Protein AF-A0A4U1INT5-F1 (afdb_monomer)

Foldseek 3Di:
DDDDDDDDDDDDDDDDDDDDDDDDDPPVPPPDPPVVLLVVLLVCQVVLQVLVVVLLLFDWAFFQQPDDPDPPDPVVSSVSSSVLSVLSNVLSVLLVVQLVFFAPPLLDPVSQVVLQVLVVVVSSTHTDGTRAQDAAQDVVVVRHGDPVSRVVSSVVSNSSSRSSNSSSVSSVVD

Secondary structure (DSSP, 8-state):
-------------------------------PPPHHHHHHHHHHHHHHHHHHHHT-SEEEEEE---PPTT---HHHHHHHHHHHHHHHHHHHHHHHHHTTSPPTT--SHHHHHHHHHHHHHTSSEEEEEE-PPPPPEEGGGTTEE-HHHHHHHHHHHHHHHHHHHHHHHHGGG-

Organism: NCBI:txid889272

Sequence (174 aa):
MELKIALVAGAVGAVAGCAGSSSSHPTDTVAEPEPAAGNAALMSLDENMARLRALAVFDVGHVNFEMPGHSGHCYSVCKHRQIAALRVDKLADVAESAAKTPAPDACDEATIEKNLAALNALGILEVRGLIKDEPKNSTNCYGHPCPDDAQASKALTCERAGKLASIVNAAKDL

Structure (mmCIF, N/CA/C/O backbone):
data_AF-A0A4U1INT5-F1
#
_entry.id   AF-A0A4U1INT5-F1
#
loop_
_atom_site.group_PDB
_atom_site.id
_atom_site.type_symbol
_atom_site.label_atom_id
_atom_site.label_alt_id
_atom_site.label_comp_id
_atom_site.label_asym_id
_atom_site.label_entity_id
_atom_site.label_seq_id
_atom_site.pdbx_PDB_ins_code
_atom_site.Cartn_x
_atom_site.Cartn_y
_atom_site.Cartn_z
_atom_site.occupancy
_atom_site.B_iso_or_equiv
_atom_site.auth_seq_id
_atom_site.auth_comp_id
_atom_site.auth_asym_id
_atom_site.auth_atom_id
_atom_site.pdbx_PDB_model_num
ATOM 1 N N . MET A 1 1 ? -15.448 31.603 -20.462 1.00 39.19 1 MET A N 1
ATOM 2 C CA . MET A 1 1 ? -16.664 30.895 -20.902 1.00 39.19 1 MET A CA 1
ATOM 3 C C . MET A 1 1 ? -17.249 30.193 -19.692 1.00 39.19 1 MET A C 1
ATOM 5 O O . MET A 1 1 ? -16.584 29.358 -19.105 1.00 39.19 1 MET A O 1
ATOM 9 N N . GLU A 1 2 ? -18.415 30.696 -19.296 1.00 40.88 2 GLU A N 1
ATOM 10 C CA . GLU A 1 2 ? -19.489 30.150 -18.451 1.00 40.88 2 GLU A CA 1
ATOM 11 C C . GLU A 1 2 ? -19.163 29.241 -17.251 1.00 40.88 2 GLU A C 1
ATOM 13 O O . GLU A 1 2 ? -18.899 28.048 -17.371 1.00 40.88 2 GLU A O 1
ATOM 18 N N . LEU A 1 3 ? -19.324 29.843 -16.068 1.00 36.91 3 LEU A N 1
ATOM 19 C CA . LEU A 1 3 ? -19.443 29.222 -14.753 1.00 36.91 3 LEU A CA 1
ATOM 20 C C . LEU A 1 3 ? -20.913 28.803 -14.539 1.00 36.91 3 LEU A C 1
ATOM 22 O O . LEU A 1 3 ? -21.796 29.659 -14.581 1.00 36.91 3 LEU A O 1
ATOM 26 N N . LYS A 1 4 ? -21.195 27.516 -14.298 1.00 55.28 4 LYS A N 1
ATOM 27 C CA . LYS A 1 4 ? -22.542 27.032 -13.936 1.00 55.28 4 LYS A CA 1
ATOM 28 C C . LYS A 1 4 ? -22.580 26.635 -12.461 1.00 55.28 4 LYS A C 1
ATOM 30 O O . LYS A 1 4 ? -22.075 25.586 -12.080 1.00 55.28 4 LYS A O 1
ATOM 35 N N . ILE A 1 5 ? -23.184 27.500 -11.647 1.00 50.19 5 ILE A N 1
ATOM 36 C CA . ILE A 1 5 ? -23.542 27.254 -10.245 1.00 50.19 5 ILE A CA 1
ATOM 37 C C . ILE A 1 5 ? -24.940 26.625 -10.234 1.00 50.19 5 ILE A C 1
ATOM 39 O O . ILE A 1 5 ? -25.885 27.234 -10.731 1.00 50.19 5 ILE A O 1
ATOM 43 N N . ALA A 1 6 ? -25.075 25.422 -9.675 1.00 54.41 6 ALA A N 1
ATOM 44 C CA . ALA A 1 6 ? -26.368 24.790 -9.420 1.00 54.41 6 ALA A CA 1
ATOM 45 C C . ALA A 1 6 ? -26.689 24.878 -7.922 1.00 54.41 6 ALA A C 1
ATOM 47 O O . ALA A 1 6 ? -25.985 24.318 -7.084 1.00 54.41 6 ALA A O 1
ATOM 48 N N . LEU A 1 7 ? -27.747 25.622 -7.612 1.00 42.97 7 LEU A N 1
ATOM 49 C CA . LEU A 1 7 ? -28.311 25.839 -6.284 1.00 42.97 7 LEU A CA 1
ATOM 50 C C . LEU A 1 7 ? -29.461 24.836 -6.102 1.00 42.97 7 LEU A C 1
ATOM 52 O O . LEU A 1 7 ? -30.387 24.832 -6.912 1.00 42.97 7 LEU A O 1
ATOM 56 N N . VAL A 1 8 ? -29.418 23.990 -5.069 1.00 53.22 8 VAL A N 1
ATOM 57 C CA . VAL A 1 8 ? -30.546 23.120 -4.694 1.00 53.22 8 VAL A CA 1
ATOM 58 C C . VAL A 1 8 ? -31.063 23.568 -3.334 1.00 53.22 8 VAL A C 1
ATOM 60 O O . VAL A 1 8 ? -30.361 23.500 -2.329 1.00 53.22 8 VAL A O 1
ATOM 63 N N . ALA A 1 9 ? -32.298 24.063 -3.343 1.00 47.12 9 ALA A N 1
ATOM 64 C CA . ALA A 1 9 ? -33.083 24.448 -2.183 1.00 47.12 9 ALA A CA 1
ATOM 65 C C . ALA A 1 9 ? -34.122 23.357 -1.879 1.00 47.12 9 ALA A C 1
ATOM 67 O O . ALA A 1 9 ? -34.782 22.859 -2.789 1.00 47.12 9 ALA A O 1
ATOM 68 N N . GLY A 1 10 ? -34.304 23.036 -0.600 1.00 41.28 10 GLY A N 1
ATOM 69 C CA . GLY A 1 10 ? -35.402 22.208 -0.091 1.00 41.28 10 GLY A CA 1
ATOM 70 C C . GLY A 1 10 ? -35.038 21.628 1.276 1.00 41.28 10 GLY A C 1
ATOM 71 O O . GLY A 1 10 ? -33.910 21.202 1.466 1.00 41.28 10 GLY A O 1
ATOM 72 N N . ALA A 1 11 ? -35.883 21.582 2.298 1.00 48.34 11 ALA A N 1
ATOM 73 C CA . ALA A 1 11 ? -37.230 22.084 2.512 1.00 48.34 11 ALA A CA 1
ATOM 74 C C . ALA A 1 11 ? -37.397 22.269 4.033 1.00 48.34 11 ALA A C 1
ATOM 76 O O . ALA A 1 11 ? -36.814 21.527 4.823 1.00 48.34 11 ALA A O 1
ATOM 77 N N . VAL A 1 12 ? -38.191 23.258 4.437 1.00 47.28 12 VAL A N 1
ATOM 78 C CA . VAL A 1 12 ? -38.559 23.526 5.833 1.00 47.28 12 VAL A CA 1
ATOM 79 C C . VAL A 1 12 ? -39.670 22.559 6.243 1.00 47.28 12 VAL A C 1
ATOM 81 O O . VAL A 1 12 ? -40.736 22.559 5.631 1.00 47.28 12 VAL A O 1
ATOM 84 N N . GLY A 1 13 ? -39.439 21.764 7.287 1.00 42.94 13 GLY A N 1
ATOM 85 C CA . GLY A 1 13 ? -40.469 20.972 7.957 1.00 42.94 13 GLY A CA 1
ATOM 86 C C . GLY A 1 13 ? -40.509 21.318 9.440 1.00 42.94 13 GLY A C 1
ATOM 87 O O . GLY A 1 13 ? -39.584 20.993 10.177 1.00 42.94 13 GLY A O 1
ATOM 88 N N . ALA A 1 14 ? -41.576 21.991 9.865 1.00 46.31 14 ALA A N 1
ATOM 89 C CA . ALA A 1 14 ? -41.893 22.245 11.263 1.00 46.31 14 ALA A CA 1
ATOM 90 C C . ALA A 1 14 ? -42.908 21.202 11.747 1.00 46.31 14 ALA A C 1
ATOM 92 O O . ALA A 1 14 ? -43.949 21.038 11.114 1.00 46.31 14 ALA A O 1
ATOM 93 N N . VAL A 1 15 ? -42.648 20.554 12.885 1.00 55.91 15 VAL A N 1
ATOM 94 C CA . VAL A 1 15 ? -43.680 19.890 13.696 1.00 55.91 15 VAL A CA 1
ATOM 95 C C . VAL A 1 15 ? -43.403 20.105 15.181 1.00 55.91 15 VAL A C 1
ATOM 97 O O . VAL A 1 15 ? -42.261 20.157 15.631 1.00 55.91 1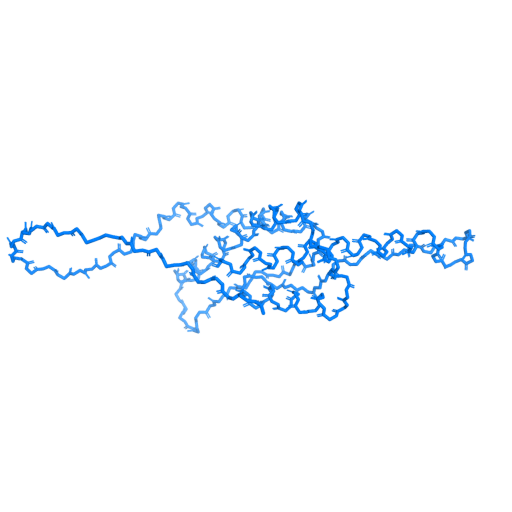5 VAL A O 1
ATOM 100 N N . ALA A 1 16 ? -44.493 20.320 15.906 1.00 41.66 16 ALA A N 1
ATOM 101 C CA . ALA A 1 16 ? -44.557 20.823 17.263 1.00 41.66 16 ALA A CA 1
ATOM 102 C C . ALA A 1 16 ? -44.383 19.737 18.339 1.00 41.66 16 ALA A C 1
ATOM 104 O O . ALA A 1 16 ? -44.860 18.621 18.181 1.00 41.66 16 ALA A O 1
ATOM 105 N N . GLY A 1 17 ? -43.823 20.161 19.478 1.00 36.91 17 GLY A N 1
ATOM 106 C CA . GLY A 1 17 ? -44.369 19.899 20.814 1.00 36.91 17 GLY A CA 1
ATOM 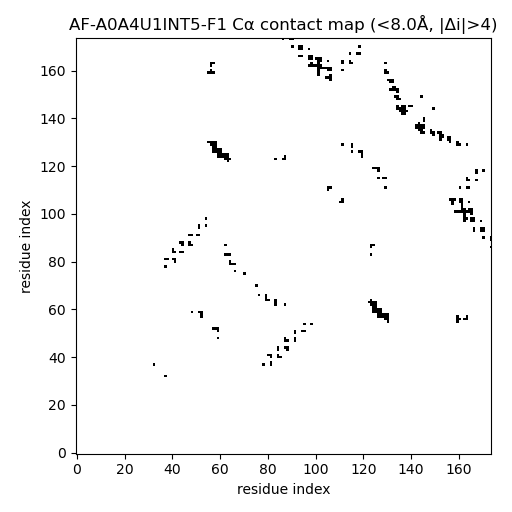107 C C . GLY A 1 17 ? -44.104 18.544 21.476 1.00 36.91 17 GLY A C 1
ATOM 108 O O . GLY A 1 17 ? -44.794 17.575 21.203 1.00 36.91 17 GLY A O 1
ATOM 109 N N . CYS A 1 18 ? -43.260 18.560 22.512 1.00 43.28 18 CYS A N 1
ATOM 110 C CA . CYS A 1 18 ? -43.586 17.952 23.807 1.00 43.28 18 CYS A CA 1
ATOM 111 C C . CYS A 1 18 ? -42.831 18.695 24.918 1.00 43.28 18 CYS A C 1
ATOM 113 O O . CYS A 1 18 ? -41.606 18.646 25.003 1.00 43.28 18 CYS A O 1
ATOM 115 N N . ALA A 1 19 ? -43.581 19.408 25.760 1.00 48.00 19 ALA A N 1
ATOM 116 C CA . ALA A 1 19 ? -43.105 19.910 27.038 1.00 48.00 19 ALA A CA 1
ATOM 117 C C . ALA A 1 19 ? -43.123 18.757 28.052 1.00 48.00 19 ALA A C 1
ATOM 119 O O . ALA A 1 19 ? -44.145 18.096 28.224 1.00 48.00 19 ALA A O 1
ATOM 120 N N . GLY A 1 20 ? -41.998 18.545 28.725 1.00 38.06 20 GLY A N 1
ATOM 121 C CA . GLY A 1 20 ? -41.852 17.589 29.815 1.00 38.06 20 GLY A CA 1
ATOM 122 C C . GLY A 1 20 ? -40.559 17.872 30.565 1.00 38.06 20 GLY A C 1
ATOM 123 O O . GLY A 1 20 ? -39.503 17.368 30.198 1.00 38.06 20 GLY A O 1
ATOM 124 N N . SER A 1 21 ? -40.635 18.714 31.595 1.00 48.12 21 SER A N 1
ATOM 125 C CA . SER A 1 21 ? -39.546 18.905 32.551 1.00 48.12 21 SER A CA 1
ATOM 126 C C . SER A 1 21 ? -39.359 17.632 33.368 1.00 48.12 21 SER A C 1
ATOM 128 O O . SER A 1 21 ? -40.265 17.216 34.087 1.00 48.12 21 SER A O 1
ATOM 130 N N . SER A 1 22 ? -38.170 17.046 33.305 1.00 41.91 22 SER A N 1
ATOM 131 C CA . SER A 1 22 ? -37.599 16.225 34.372 1.00 41.91 22 SER A CA 1
ATOM 132 C C . SER A 1 22 ? -36.085 16.263 34.234 1.00 41.91 22 SER A C 1
ATOM 134 O O . SER A 1 22 ? -35.515 15.865 33.224 1.00 41.91 22 SER A O 1
ATOM 136 N N . SER A 1 23 ? -35.447 16.822 35.252 1.00 50.97 23 SER A N 1
ATOM 137 C CA . SER A 1 23 ? -34.006 16.922 35.403 1.00 50.97 23 SER A CA 1
ATOM 138 C C . SER A 1 23 ? -33.391 15.523 35.381 1.00 50.97 23 SER A C 1
ATOM 140 O O . SER A 1 23 ? -33.591 14.729 36.296 1.00 50.97 23 SER A O 1
ATOM 142 N N . SER A 1 24 ? -32.644 15.207 34.333 1.00 40.59 24 SER A N 1
ATOM 143 C CA . SER A 1 24 ? -31.794 14.021 34.252 1.00 40.59 24 SER A CA 1
ATOM 144 C C . SER A 1 24 ? -30.547 14.446 33.499 1.00 40.59 24 SER A C 1
ATOM 146 O O . SER A 1 24 ? -30.629 14.885 32.356 1.00 40.59 24 SER A O 1
ATOM 148 N N . HIS A 1 25 ? -29.404 14.429 34.180 1.00 45.94 25 HIS A N 1
ATOM 149 C CA . HIS A 1 25 ? -28.117 14.655 33.535 1.00 45.94 25 HIS A CA 1
ATOM 150 C C . HIS A 1 25 ? -27.972 13.662 32.373 1.00 45.94 25 HIS A C 1
ATOM 152 O O . HIS A 1 25 ? -28.138 12.463 32.610 1.00 45.94 25 HIS A O 1
ATOM 158 N N . PRO A 1 26 ? -27.661 14.107 31.144 1.00 40.31 26 PRO A N 1
ATOM 159 C CA . PRO A 1 26 ? -27.226 13.194 30.109 1.00 40.31 26 PRO A CA 1
ATOM 160 C C . PRO A 1 26 ? -25.823 12.732 30.498 1.00 40.31 26 PRO A C 1
ATOM 162 O O . PRO A 1 26 ? -24.817 13.360 30.183 1.00 40.31 26 PRO A O 1
ATOM 165 N N . THR A 1 27 ? -25.744 11.624 31.227 1.00 46.66 27 THR A N 1
ATOM 166 C CA . THR A 1 27 ? -24.622 10.715 31.033 1.00 46.66 27 THR A CA 1
ATOM 167 C C . THR A 1 27 ? -24.739 10.225 29.599 1.00 46.66 27 THR A C 1
ATOM 169 O O . THR A 1 27 ? -25.488 9.287 29.318 1.00 46.66 27 THR A O 1
ATOM 172 N N . ASP A 1 28 ? -24.047 10.930 28.702 1.00 37.78 28 ASP A N 1
ATOM 173 C CA . ASP A 1 28 ? -23.654 10.482 27.370 1.00 37.78 28 ASP A CA 1
ATOM 174 C C . ASP A 1 28 ? -22.922 9.150 27.551 1.00 37.78 28 ASP A C 1
ATOM 176 O O . ASP A 1 28 ? -21.703 9.061 27.703 1.00 37.78 28 ASP A O 1
ATOM 180 N N . THR A 1 29 ? -23.711 8.089 27.672 1.00 43.59 29 THR A N 1
ATOM 181 C CA . THR A 1 29 ? -23.219 6.728 27.775 1.00 43.59 29 THR A CA 1
ATOM 182 C C . THR A 1 29 ? -22.981 6.335 26.332 1.00 43.59 29 THR A C 1
ATOM 184 O O . THR A 1 29 ? -2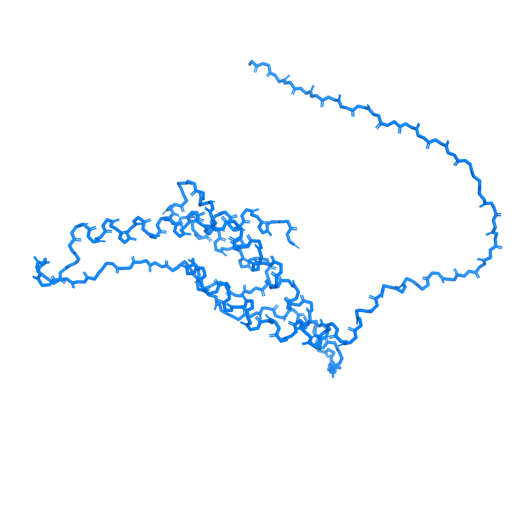3.815 5.689 25.703 1.00 43.59 29 THR A O 1
ATOM 187 N N . VAL A 1 30 ? -21.875 6.834 25.770 1.00 50.91 30 VAL A N 1
ATOM 188 C CA . VAL A 1 30 ? -21.286 6.271 24.557 1.00 50.91 30 VAL A CA 1
ATOM 189 C C . VAL A 1 30 ? -21.227 4.779 24.824 1.00 50.91 30 VAL A C 1
ATOM 191 O O . VAL A 1 30 ? -20.522 4.376 25.748 1.00 50.91 30 VAL A O 1
ATOM 194 N N . ALA A 1 31 ? -22.042 4.004 24.103 1.00 48.03 31 ALA A N 1
ATOM 195 C CA . ALA A 1 31 ? -22.129 2.563 24.267 1.00 48.03 31 ALA A CA 1
ATOM 196 C C . ALA A 1 31 ? -20.702 2.016 24.277 1.00 48.03 31 ALA A C 1
ATOM 198 O O . ALA A 1 31 ? -19.989 2.076 23.272 1.00 48.03 31 ALA A O 1
ATOM 199 N N . GLU A 1 32 ? -20.256 1.604 25.462 1.00 49.69 32 GLU A N 1
ATOM 200 C CA . GLU A 1 32 ? -18.934 1.040 25.628 1.00 49.69 32 GLU A CA 1
ATOM 201 C C . GLU A 1 32 ? -18.947 -0.247 24.796 1.00 49.69 32 GLU A C 1
ATOM 203 O O . GLU A 1 32 ? -19.867 -1.054 24.960 1.00 49.69 32 GLU A O 1
ATOM 208 N N . PRO A 1 33 ? -18.030 -0.411 23.827 1.00 50.81 33 PRO A N 1
ATOM 209 C CA . PRO A 1 33 ? -18.024 -1.600 22.991 1.00 50.81 33 PRO A CA 1
ATOM 210 C C . PRO A 1 33 ? -17.940 -2.827 23.899 1.00 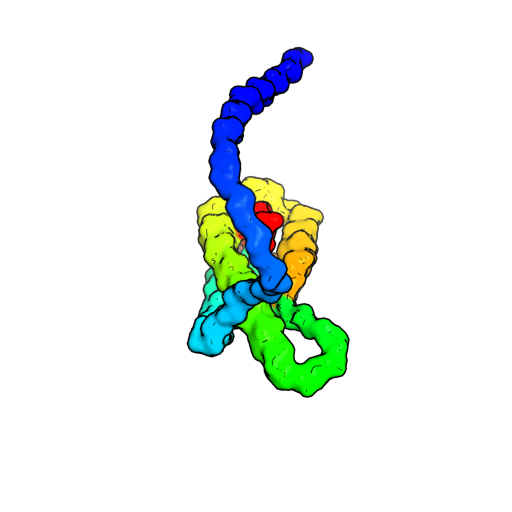50.81 33 PRO A C 1
ATOM 212 O O . PRO A 1 33 ? -17.065 -2.893 24.765 1.00 50.81 33 PRO A O 1
ATOM 215 N N . GLU A 1 34 ? -18.872 -3.772 23.734 1.00 52.34 34 GLU A N 1
ATOM 216 C CA . GLU A 1 34 ? -18.905 -4.983 24.551 1.00 52.34 34 GLU A CA 1
ATOM 217 C C . GLU A 1 34 ? -17.522 -5.663 24.551 1.00 52.34 34 GLU A C 1
ATOM 219 O O . GLU A 1 34 ? -16.899 -5.805 23.491 1.00 52.34 34 GLU A O 1
ATOM 224 N N . PRO A 1 35 ? -17.033 -6.146 25.707 1.00 51.59 35 PRO A N 1
ATOM 225 C CA . PRO A 1 35 ? -15.688 -6.711 25.839 1.00 51.59 35 PRO A CA 1
ATOM 226 C C . PRO A 1 35 ? -15.434 -7.924 24.924 1.00 51.59 35 PRO A C 1
ATOM 228 O O . PRO A 1 35 ? -14.284 -8.227 24.604 1.00 51.59 35 PRO A O 1
ATOM 231 N N . ALA A 1 36 ? -16.491 -8.592 24.447 1.00 56.22 36 ALA A N 1
ATOM 232 C CA . ALA A 1 36 ? -16.401 -9.667 23.462 1.00 56.22 36 ALA A CA 1
ATOM 233 C C . ALA A 1 36 ? -15.939 -9.175 22.074 1.00 56.22 36 ALA A C 1
ATOM 235 O O . ALA A 1 36 ? -15.113 -9.830 21.437 1.00 56.22 36 ALA A O 1
ATOM 236 N N . ALA A 1 37 ? -16.398 -8.000 21.629 1.00 58.69 37 ALA A N 1
ATOM 237 C CA . ALA A 1 37 ? -15.995 -7.411 20.349 1.00 58.69 37 ALA A CA 1
ATOM 238 C C . ALA A 1 37 ? -14.522 -6.970 20.364 1.00 58.69 37 ALA A C 1
ATOM 240 O O . ALA A 1 37 ? -13.812 -7.080 19.364 1.00 58.69 37 ALA A O 1
ATOM 241 N N . GLY A 1 38 ? -14.035 -6.535 21.528 1.00 60.38 38 GLY A N 1
ATOM 242 C CA . GLY A 1 38 ? -12.661 -6.087 21.708 1.00 60.38 38 GLY A CA 1
ATOM 243 C C . GLY A 1 38 ? -11.605 -7.184 21.527 1.00 60.38 38 GLY A C 1
ATOM 244 O O . GLY A 1 38 ? -10.558 -6.942 20.928 1.00 60.38 38 GLY A O 1
ATOM 245 N N . ASN A 1 39 ? -11.877 -8.402 22.000 1.00 66.00 39 ASN A N 1
ATOM 246 C CA . ASN A 1 39 ? -10.962 -9.531 21.804 1.00 66.00 39 ASN A CA 1
ATOM 247 C C . ASN A 1 39 ? -10.980 -10.048 20.359 1.00 66.00 39 ASN A C 1
ATOM 249 O O . ASN A 1 39 ? -9.927 -10.408 19.837 1.00 66.00 39 ASN A O 1
ATOM 253 N N . ALA A 1 40 ? -12.140 -10.031 19.696 1.00 73.88 40 ALA A N 1
ATOM 254 C CA . ALA A 1 40 ? -12.246 -10.404 18.287 1.00 73.88 40 ALA A CA 1
ATOM 255 C C . ALA A 1 40 ? -11.451 -9.447 17.379 1.00 73.88 40 ALA A C 1
ATOM 257 O O . ALA A 1 40 ? -10.707 -9.907 16.519 1.00 73.88 40 ALA A O 1
ATOM 258 N N . ALA A 1 41 ? -11.525 -8.134 17.630 1.00 73.94 41 ALA A N 1
ATOM 259 C CA . ALA A 1 41 ? -10.763 -7.133 16.876 1.00 73.94 41 ALA A CA 1
ATOM 260 C C . ALA A 1 41 ? -9.239 -7.313 17.014 1.00 73.94 41 ALA A C 1
ATOM 262 O O . ALA A 1 41 ? -8.485 -7.093 16.072 1.00 73.94 41 ALA A O 1
ATOM 263 N N . LEU A 1 42 ? -8.759 -7.737 18.187 1.00 77.25 42 LEU A N 1
ATOM 264 C CA . LEU A 1 42 ? -7.338 -8.037 18.379 1.00 77.25 42 LEU A CA 1
ATOM 265 C C . LEU A 1 42 ? -6.903 -9.302 17.635 1.00 77.25 42 LEU A C 1
ATOM 267 O O . LEU A 1 42 ? -5.788 -9.339 17.124 1.00 77.25 42 LEU A O 1
ATOM 271 N N . MET A 1 43 ? -7.770 -10.316 17.557 1.00 79.94 43 MET A N 1
ATOM 272 C CA . MET A 1 43 ? -7.503 -11.535 16.787 1.00 79.94 43 MET A CA 1
ATOM 273 C C . MET A 1 43 ? -7.479 -11.272 15.277 1.00 79.94 43 MET A C 1
ATOM 275 O O . MET A 1 43 ? -6.677 -11.885 14.578 1.00 79.94 43 MET A O 1
ATOM 279 N N . SER A 1 44 ? -8.298 -10.341 14.779 1.00 88.69 44 SER A N 1
ATOM 280 C CA . SER A 1 44 ? -8.304 -9.969 13.359 1.00 88.69 44 SER A CA 1
ATOM 281 C C . SER A 1 44 ? -7.180 -9.007 12.970 1.00 88.69 44 SER A C 1
ATOM 283 O O . SER A 1 44 ? -6.920 -8.832 11.782 1.00 88.69 44 SER A O 1
ATOM 285 N N . LEU A 1 45 ? -6.470 -8.398 13.929 1.00 91.94 45 LEU A N 1
ATOM 286 C CA . LEU A 1 45 ? -5.409 -7.440 13.614 1.00 91.94 45 LEU A CA 1
ATOM 287 C C . LEU A 1 45 ? -4.291 -8.075 12.775 1.00 91.94 45 LEU A C 1
ATOM 289 O O . LEU A 1 45 ? -3.882 -7.496 11.770 1.00 91.94 45 LEU A O 1
ATOM 293 N N . ASP A 1 46 ? -3.814 -9.260 13.157 1.00 92.56 46 ASP A N 1
ATOM 294 C CA . ASP A 1 46 ? -2.755 -9.954 12.416 1.00 92.56 46 ASP A CA 1
ATOM 295 C C . ASP A 1 46 ? -3.222 -10.378 11.017 1.00 92.56 46 ASP A C 1
ATOM 297 O O . ASP A 1 46 ? -2.465 -10.265 10.050 1.00 92.56 46 ASP A O 1
ATOM 301 N N . GLU A 1 47 ? -4.483 -10.800 10.890 1.00 94.94 47 GLU A N 1
ATOM 302 C CA . GLU A 1 47 ? -5.107 -11.128 9.606 1.00 94.94 47 GLU A CA 1
ATOM 303 C C . GLU A 1 47 ? -5.203 -9.893 8.703 1.00 94.94 47 GLU A C 1
ATOM 305 O O . GLU A 1 47 ? -4.785 -9.937 7.548 1.00 94.94 47 GLU A O 1
ATOM 310 N N . ASN A 1 48 ? -5.645 -8.756 9.236 1.00 95.69 48 ASN A N 1
ATOM 311 C CA . ASN A 1 48 ? -5.731 -7.501 8.492 1.00 95.69 48 ASN A CA 1
ATOM 312 C C . ASN A 1 48 ? -4.352 -6.968 8.080 1.00 95.69 48 AS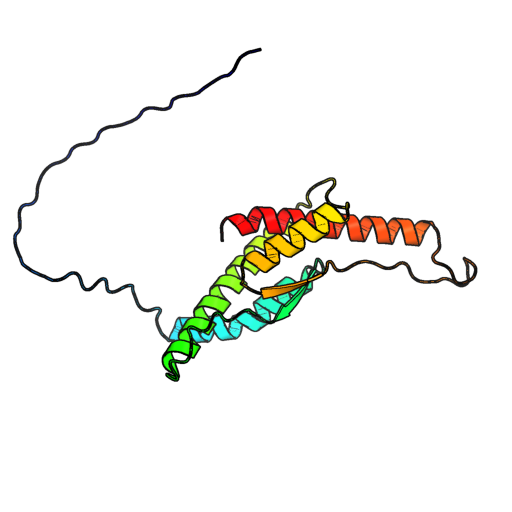N A C 1
ATOM 314 O O . ASN A 1 48 ? -4.174 -6.490 6.959 1.00 95.69 48 ASN A O 1
ATOM 318 N N . MET A 1 49 ? -3.337 -7.123 8.932 1.00 95.94 49 MET A N 1
ATOM 319 C CA . MET A 1 49 ? -1.954 -6.816 8.562 1.00 95.94 49 MET A CA 1
ATOM 320 C C . MET A 1 49 ? -1.434 -7.762 7.471 1.00 95.94 49 MET A C 1
ATOM 322 O O . MET A 1 49 ? -0.711 -7.326 6.573 1.00 95.94 49 MET A O 1
ATOM 326 N N . ALA A 1 50 ? -1.805 -9.044 7.507 1.00 96.44 50 ALA A N 1
ATOM 327 C CA . ALA A 1 50 ? -1.470 -9.996 6.452 1.00 96.44 50 ALA A CA 1
ATOM 328 C C . ALA A 1 50 ? -2.166 -9.649 5.126 1.00 96.44 50 ALA A C 1
ATOM 330 O O . ALA A 1 50 ? -1.510 -9.674 4.085 1.00 96.44 50 ALA A O 1
ATOM 331 N N . ARG A 1 51 ? -3.442 -9.243 5.160 1.00 97.12 51 ARG A N 1
ATOM 332 C CA . ARG A 1 51 ? -4.203 -8.749 4.000 1.00 97.12 51 ARG A CA 1
ATOM 333 C C . ARG A 1 51 ? -3.535 -7.533 3.359 1.00 97.12 51 ARG A C 1
ATOM 335 O O . ARG A 1 51 ? -3.259 -7.540 2.162 1.00 97.12 51 ARG A O 1
ATOM 342 N N . LEU A 1 52 ? -3.164 -6.533 4.161 1.00 97.12 52 LEU A N 1
ATOM 343 C CA . LEU A 1 52 ? -2.450 -5.344 3.680 1.00 97.12 52 LEU A CA 1
ATOM 344 C C . LEU A 1 52 ? -1.096 -5.693 3.043 1.00 97.12 52 LEU A C 1
ATOM 346 O O . LEU A 1 52 ? -0.764 -5.171 1.980 1.00 97.12 52 LEU A O 1
ATOM 350 N N . ARG A 1 53 ? -0.332 -6.617 3.640 1.00 96.88 53 ARG A N 1
ATOM 351 C CA . ARG A 1 53 ? 0.930 -7.109 3.056 1.00 96.88 53 ARG A CA 1
ATOM 352 C C . ARG A 1 53 ? 0.706 -7.888 1.761 1.00 96.88 53 ARG A C 1
ATOM 354 O O . ARG A 1 53 ? 1.502 -7.758 0.833 1.00 96.88 53 ARG A O 1
ATOM 361 N N . ALA A 1 54 ? -0.374 -8.662 1.673 1.00 97.38 54 ALA A N 1
ATOM 362 C CA . ALA A 1 54 ? -0.714 -9.451 0.492 1.00 97.38 54 ALA A CA 1
ATOM 363 C C . ALA A 1 54 ? -1.029 -8.587 -0.740 1.00 97.38 54 ALA A C 1
ATOM 365 O O . ALA A 1 54 ? -0.873 -9.060 -1.864 1.00 97.38 54 ALA A O 1
ATOM 366 N N . LEU A 1 55 ? -1.392 -7.310 -0.557 1.00 97.31 55 LEU A N 1
ATOM 367 C CA . LEU A 1 55 ? -1.529 -6.362 -1.668 1.00 97.31 55 LEU A CA 1
ATOM 368 C C . LEU A 1 55 ? -0.205 -6.124 -2.410 1.00 97.31 55 LEU A C 1
ATOM 370 O O . LEU A 1 55 ? -0.230 -5.751 -3.583 1.00 97.31 55 LEU A O 1
ATOM 374 N N . ALA A 1 56 ? 0.939 -6.329 -1.743 1.00 97.25 56 ALA A N 1
ATOM 375 C CA . ALA A 1 56 ? 2.280 -6.143 -2.299 1.00 97.25 56 ALA A CA 1
ATOM 376 C C . ALA A 1 56 ? 2.489 -4.767 -2.969 1.00 97.25 56 ALA A C 1
ATOM 378 O O . ALA A 1 56 ? 3.184 -4.648 -3.980 1.00 97.25 56 ALA A O 1
ATOM 379 N N . VAL A 1 57 ? 1.868 -3.721 -2.412 1.00 97.38 57 VAL A N 1
ATOM 380 C CA . VAL A 1 57 ? 1.968 -2.340 -2.911 1.00 97.38 57 VAL A CA 1
ATOM 381 C C . VAL A 1 57 ? 3.042 -1.564 -2.154 1.00 97.38 57 VAL A C 1
ATOM 383 O O . VAL A 1 57 ? 3.938 -0.984 -2.764 1.00 97.38 57 VAL A O 1
ATOM 386 N N . PHE A 1 58 ? 2.973 -1.567 -0.826 1.00 97.06 58 PHE A N 1
ATOM 387 C CA . PHE A 1 58 ? 3.900 -0.874 0.063 1.00 97.06 58 PHE A CA 1
ATOM 388 C C . PHE A 1 58 ? 4.336 -1.799 1.200 1.00 97.06 58 PHE A C 1
ATOM 390 O O . PHE A 1 58 ? 3.624 -2.739 1.554 1.00 97.06 58 PHE A O 1
ATOM 397 N N . ASP A 1 59 ? 5.520 -1.542 1.751 1.00 96.94 59 ASP A N 1
ATOM 398 C CA . ASP A 1 59 ? 6.039 -2.285 2.894 1.00 96.94 59 ASP A CA 1
ATOM 399 C C . ASP A 1 59 ? 5.348 -1.816 4.181 1.00 96.94 59 ASP A C 1
ATOM 401 O O . ASP A 1 59 ? 5.402 -0.635 4.550 1.00 96.94 59 ASP A O 1
ATOM 405 N N . VAL A 1 60 ? 4.669 -2.763 4.831 1.00 95.88 60 VAL A N 1
ATOM 406 C CA . VAL A 1 60 ? 3.853 -2.545 6.024 1.00 95.88 60 VAL A CA 1
ATOM 407 C C . VAL A 1 60 ? 4.695 -2.837 7.262 1.00 95.88 60 VAL A C 1
ATOM 409 O O . VAL A 1 60 ? 5.007 -3.996 7.556 1.00 95.88 60 VAL A O 1
ATOM 412 N N . GLY A 1 61 ? 5.012 -1.784 8.011 1.00 94.00 61 GLY A N 1
ATOM 413 C CA . GLY A 1 61 ? 5.710 -1.858 9.287 1.00 94.00 61 GLY A CA 1
ATOM 414 C C . GLY A 1 61 ? 4.796 -2.271 10.443 1.00 94.00 61 GLY A C 1
ATOM 415 O O . GLY A 1 61 ? 4.036 -3.242 10.362 1.00 94.00 61 GLY A O 1
ATOM 416 N N . HIS A 1 62 ? 4.908 -1.552 11.557 1.00 92.38 62 HIS A N 1
ATOM 417 C CA . HIS A 1 62 ? 4.114 -1.792 12.762 1.00 92.38 62 HIS A CA 1
ATOM 418 C C . HIS A 1 62 ? 2.848 -0.926 12.811 1.00 92.38 62 HIS A C 1
ATOM 420 O O . HIS A 1 62 ? 2.754 0.108 12.155 1.00 92.38 62 HIS A O 1
ATOM 426 N N . VAL A 1 63 ? 1.864 -1.358 13.601 1.00 92.31 63 VAL A N 1
ATOM 427 C CA . VAL A 1 63 ? 0.657 -0.570 13.889 1.00 92.31 63 VAL A CA 1
ATOM 428 C C . VAL A 1 63 ? 1.023 0.557 14.847 1.00 92.31 63 VAL A C 1
ATOM 430 O O . VAL A 1 63 ? 1.673 0.324 15.870 1.00 92.31 63 VAL A O 1
ATOM 433 N N . ASN A 1 64 ? 0.578 1.769 14.533 1.00 89.56 64 ASN A N 1
ATOM 434 C CA . ASN A 1 64 ? 0.787 2.928 15.383 1.00 89.56 64 ASN A CA 1
ATOM 435 C C . ASN A 1 64 ? -0.286 2.945 16.472 1.00 89.56 64 ASN A C 1
ATOM 437 O O . ASN A 1 64 ? -1.458 3.236 16.235 1.00 89.56 64 ASN A O 1
ATOM 441 N N . PHE A 1 65 ? 0.122 2.615 17.693 1.00 84.56 65 PHE A N 1
ATOM 442 C CA . PHE A 1 65 ? -0.726 2.768 18.866 1.00 84.56 65 PHE A CA 1
ATOM 443 C C . PHE A 1 65 ? -0.479 4.155 19.453 1.00 84.56 65 PHE A C 1
ATOM 445 O O . PHE A 1 65 ? 0.497 4.353 20.177 1.00 84.56 65 PHE A O 1
ATOM 452 N N . GLU A 1 66 ? -1.355 5.116 19.157 1.00 77.50 66 GLU A N 1
ATOM 453 C CA . GLU A 1 66 ? -1.381 6.376 19.902 1.00 77.50 66 GLU A CA 1
ATOM 454 C C . GLU A 1 66 ? -1.733 6.072 21.361 1.00 77.50 66 GLU A C 1
ATOM 456 O O . GLU A 1 66 ? -2.895 5.878 21.727 1.00 77.50 66 GLU A O 1
ATOM 461 N N . MET A 1 67 ? -0.701 5.974 22.198 1.00 70.44 67 MET A N 1
ATOM 462 C CA . MET A 1 67 ? -0.855 5.879 23.641 1.00 70.44 67 MET A CA 1
ATOM 463 C C . MET A 1 67 ? -0.827 7.291 24.232 1.00 70.44 67 MET A C 1
ATOM 465 O O . MET A 1 67 ? 0.195 7.972 24.112 1.00 70.44 67 MET A O 1
ATOM 469 N N . PRO A 1 68 ? -1.900 7.746 24.903 1.00 64.75 68 PRO A N 1
ATOM 470 C CA . PRO A 1 68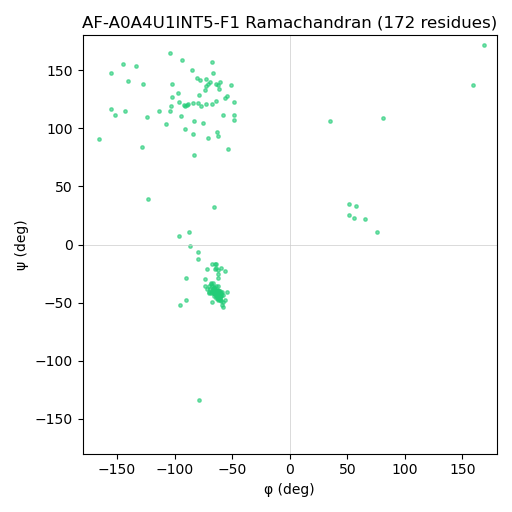 ? -1.847 8.975 25.674 1.00 64.75 68 PRO A CA 1
ATOM 471 C C . PRO A 1 68 ? -0.822 8.802 26.799 1.00 64.75 68 PRO A C 1
ATOM 473 O O . PRO A 1 68 ? -0.737 7.745 27.430 1.00 64.75 68 PRO A O 1
ATOM 476 N N . GLY A 1 69 ? -0.005 9.832 27.019 1.00 59.66 69 GLY A N 1
ATOM 477 C CA . GLY A 1 69 ? 1.122 9.796 27.947 1.00 59.66 69 GLY A CA 1
ATOM 478 C C . GLY A 1 69 ? 0.767 9.222 29.327 1.00 59.66 69 GLY A C 1
ATOM 479 O O . GLY A 1 69 ? -0.101 9.727 30.028 1.00 59.66 69 GLY A O 1
ATOM 480 N N . HIS A 1 70 ? 1.482 8.162 29.706 1.00 56.12 70 HIS A N 1
ATOM 481 C CA . HIS A 1 70 ? 1.750 7.684 31.072 1.00 56.12 70 HIS A CA 1
ATOM 482 C C . HIS A 1 70 ? 0.594 7.466 32.067 1.00 56.12 70 HIS A C 1
ATOM 484 O O . HIS A 1 70 ? 0.844 7.414 33.271 1.00 56.12 70 HIS A O 1
ATOM 490 N N . SER A 1 71 ? -0.639 7.202 31.638 1.00 55.59 71 SER A N 1
ATOM 491 C CA . SER A 1 71 ? -1.613 6.587 32.550 1.00 55.59 71 SER A CA 1
ATOM 492 C C . SER A 1 71 ? -1.422 5.064 32.543 1.00 55.59 71 SER A C 1
ATOM 494 O O . SER A 1 71 ? -1.936 4.381 31.658 1.00 55.59 71 SER A O 1
ATOM 496 N N . GLY A 1 72 ? -0.656 4.531 33.502 1.00 57.00 72 GLY A N 1
ATOM 497 C CA . GLY A 1 72 ? -0.311 3.105 33.662 1.00 57.00 72 GLY A CA 1
ATOM 498 C C . GLY A 1 72 ? -1.478 2.165 34.007 1.00 57.00 72 GLY A C 1
ATOM 499 O O . GLY A 1 72 ? -1.296 1.183 34.723 1.00 57.00 72 GLY A O 1
ATOM 500 N N . HIS A 1 73 ? -2.687 2.453 33.529 1.00 66.06 73 HIS A N 1
ATOM 501 C CA . HIS A 1 73 ? -3.850 1.603 33.725 1.00 66.06 73 HIS A CA 1
ATOM 502 C C . HIS A 1 73 ? -3.936 0.581 32.590 1.00 66.06 73 HIS A C 1
ATOM 504 O O . HIS A 1 73 ? -4.088 0.936 31.425 1.00 66.06 73 HIS A O 1
ATOM 510 N N . CYS A 1 74 ? -3.899 -0.709 32.931 1.00 65.56 74 CYS A N 1
ATOM 511 C CA . CYS A 1 74 ? -4.002 -1.806 31.961 1.00 65.56 74 CYS A CA 1
ATOM 512 C C . CYS A 1 74 ? -5.275 -1.734 31.091 1.00 65.56 74 CYS A C 1
ATOM 514 O O . CYS A 1 74 ? -5.293 -2.262 29.984 1.00 65.56 74 CYS A O 1
ATOM 516 N N . TYR A 1 75 ? -6.322 -1.044 31.560 1.00 67.38 75 TYR A N 1
ATOM 517 C CA . TYR A 1 75 ? -7.583 -0.886 30.836 1.00 67.38 75 TYR A CA 1
ATOM 518 C C . TYR A 1 75 ? -7.484 0.059 29.625 1.00 67.38 75 TYR A C 1
ATOM 520 O O . TYR A 1 75 ? -8.061 -0.226 28.576 1.00 67.38 75 TYR A O 1
ATOM 528 N N . SER A 1 76 ? -6.724 1.159 29.718 1.00 69.75 76 SER A N 1
ATOM 529 C CA . SER A 1 76 ? -6.602 2.107 28.599 1.00 69.75 76 SER A CA 1
ATOM 530 C C . SER A 1 76 ? -5.817 1.496 27.439 1.00 69.75 76 SER A C 1
ATOM 532 O O . SER A 1 76 ? -6.219 1.640 26.287 1.00 69.75 76 SER A O 1
ATOM 534 N N . VAL A 1 77 ? -4.766 0.724 27.729 1.00 75.56 77 VAL A N 1
ATOM 535 C CA . VAL A 1 77 ? -3.955 0.038 26.709 1.00 75.56 77 VAL A CA 1
ATOM 536 C C . VAL A 1 77 ? -4.807 -0.902 25.849 1.00 75.56 77 VAL A C 1
ATOM 538 O O . VAL A 1 77 ? -4.687 -0.882 24.623 1.00 75.56 77 VAL A O 1
ATOM 541 N N . CYS A 1 78 ? -5.708 -1.681 26.457 1.00 80.25 78 CYS A N 1
ATOM 542 C CA . CYS A 1 78 ? -6.613 -2.564 25.715 1.00 80.25 78 CYS A CA 1
ATOM 543 C C . CYS A 1 78 ? -7.537 -1.777 24.779 1.00 80.25 78 CYS A C 1
ATOM 545 O O . CYS A 1 78 ? -7.665 -2.131 23.607 1.00 80.25 78 CYS A O 1
ATOM 547 N N . LYS A 1 79 ? -8.118 -0.672 25.259 1.00 83.12 79 LYS A N 1
ATOM 548 C CA . LYS A 1 79 ? -9.009 0.177 24.458 1.00 83.12 79 LYS A CA 1
ATOM 549 C C . LYS A 1 79 ? -8.287 0.818 23.268 1.00 83.12 79 LYS A C 1
ATOM 551 O O . LYS A 1 79 ? -8.803 0.784 22.155 1.00 83.12 79 LYS A O 1
ATOM 556 N N . HIS A 1 80 ? -7.074 1.342 23.464 1.00 84.31 80 HIS A N 1
ATOM 557 C CA . HIS A 1 80 ? -6.283 1.923 22.370 1.00 84.31 80 HIS A CA 1
ATOM 558 C C . HIS A 1 80 ? -5.910 0.885 21.309 1.00 84.31 80 HIS A C 1
ATOM 560 O O . HIS A 1 80 ? -6.004 1.170 20.116 1.00 84.31 80 HIS A O 1
ATOM 566 N N . ARG A 1 81 ? -5.551 -0.339 21.719 1.00 86.25 81 ARG A N 1
ATOM 567 C CA . ARG A 1 81 ? -5.269 -1.415 20.761 1.00 86.25 81 ARG A CA 1
ATOM 568 C C . ARG A 1 81 ? -6.506 -1.848 19.979 1.00 86.25 81 ARG A C 1
ATOM 570 O O . ARG A 1 81 ? -6.387 -2.095 18.786 1.00 86.25 81 ARG A O 1
ATOM 577 N N . GLN A 1 82 ? -7.675 -1.903 20.613 1.00 87.62 82 GLN A N 1
ATOM 578 C CA . GLN A 1 82 ? -8.935 -2.211 19.927 1.00 87.62 82 GLN A CA 1
ATOM 579 C C . GLN A 1 82 ? -9.294 -1.140 18.894 1.00 87.62 82 GLN A C 1
ATOM 581 O O . GLN A 1 82 ? -9.634 -1.470 17.763 1.00 87.62 82 GLN A O 1
ATOM 586 N N . ILE A 1 83 ? -9.161 0.143 19.248 1.00 88.00 83 ILE A N 1
ATOM 587 C CA . ILE A 1 83 ? -9.390 1.251 18.309 1.00 88.00 83 ILE A CA 1
ATOM 588 C C . ILE A 1 83 ? -8.414 1.166 17.132 1.00 88.00 83 ILE A C 1
ATOM 590 O O . ILE A 1 83 ? -8.835 1.283 15.983 1.00 88.00 83 ILE A O 1
ATOM 594 N N . ALA A 1 84 ? -7.128 0.924 17.397 1.00 90.25 84 ALA A N 1
ATOM 595 C CA . ALA A 1 84 ? -6.133 0.749 16.343 1.00 90.25 84 ALA A CA 1
ATOM 596 C C . ALA A 1 84 ? -6.479 -0.440 15.433 1.00 90.25 84 ALA A C 1
ATOM 598 O O . ALA A 1 84 ? -6.450 -0.293 14.215 1.00 90.25 84 ALA A O 1
ATOM 599 N N . ALA A 1 85 ? -6.891 -1.578 16.000 1.00 91.44 85 ALA A N 1
ATOM 600 C CA . ALA A 1 85 ? -7.314 -2.743 15.229 1.00 91.44 85 ALA A CA 1
ATOM 601 C C . ALA A 1 85 ? -8.518 -2.450 14.322 1.00 91.44 85 ALA A C 1
ATOM 603 O O . ALA A 1 85 ? -8.484 -2.799 13.147 1.00 91.44 85 ALA A O 1
ATOM 604 N N . LEU A 1 86 ? -9.528 -1.727 14.818 1.00 92.12 86 LEU A N 1
ATOM 605 C CA . LEU A 1 86 ? -10.675 -1.298 14.009 1.00 92.12 86 LEU A CA 1
ATOM 606 C C . LEU A 1 86 ? -10.276 -0.333 12.881 1.00 92.12 86 LEU A C 1
ATOM 608 O O . LEU A 1 86 ? -10.856 -0.373 11.799 1.00 92.12 86 LEU A O 1
ATOM 612 N N . ARG A 1 87 ? -9.294 0.549 13.105 1.00 94.12 87 ARG A N 1
ATOM 613 C CA . ARG A 1 87 ? -8.780 1.440 12.050 1.00 94.12 87 ARG A CA 1
ATOM 614 C C . ARG A 1 87 ? -7.995 0.665 10.991 1.00 94.12 87 ARG A C 1
ATOM 616 O O . ARG A 1 87 ? -8.157 0.942 9.807 1.00 94.12 87 ARG A O 1
ATOM 623 N N . VAL A 1 88 ? -7.182 -0.309 11.406 1.00 95.50 88 VAL A N 1
ATOM 624 C CA . VAL A 1 88 ? -6.445 -1.201 10.494 1.00 95.50 88 VAL A CA 1
ATOM 625 C C . VAL A 1 88 ? -7.408 -2.052 9.665 1.00 95.50 88 VAL A C 1
ATOM 627 O O . VAL A 1 88 ? -7.193 -2.198 8.468 1.00 95.50 88 VAL A O 1
ATOM 630 N N . ASP A 1 89 ? -8.484 -2.554 10.271 1.00 95.44 89 ASP A N 1
ATOM 631 C CA . ASP A 1 89 ? -9.545 -3.308 9.594 1.00 95.44 89 ASP A CA 1
ATOM 632 C C . ASP A 1 89 ? -10.195 -2.496 8.465 1.00 95.44 89 ASP A C 1
ATOM 634 O O . ASP A 1 89 ? -10.148 -2.885 7.298 1.00 95.44 89 ASP A O 1
ATOM 638 N N . LYS A 1 90 ? -10.671 -1.284 8.780 1.00 95.75 90 LYS A N 1
ATOM 639 C CA . LYS A 1 90 ? -11.230 -0.371 7.771 1.00 95.75 90 LYS A CA 1
ATOM 640 C C . LYS A 1 90 ? -10.227 -0.025 6.673 1.00 95.75 90 LYS A C 1
ATOM 642 O O . LYS A 1 90 ? -10.596 0.050 5.502 1.00 95.75 90 LYS A O 1
ATOM 647 N N . LEU A 1 91 ? -8.964 0.200 7.038 1.00 96.50 91 LEU A N 1
ATOM 648 C CA . LEU A 1 91 ? -7.912 0.479 6.067 1.00 96.50 91 LEU A CA 1
ATOM 649 C C . LEU A 1 91 ? -7.670 -0.719 5.143 1.00 96.50 91 LEU A C 1
ATOM 651 O O . LEU A 1 91 ? -7.490 -0.506 3.948 1.00 96.50 91 LEU A O 1
ATOM 655 N N . ALA A 1 92 ? -7.688 -1.951 5.659 1.00 96.88 92 ALA A N 1
ATOM 656 C CA . ALA A 1 92 ? -7.543 -3.161 4.853 1.00 96.88 92 ALA A CA 1
ATOM 657 C C . ALA A 1 92 ? -8.665 -3.282 3.813 1.00 96.88 92 ALA A C 1
ATOM 659 O O . ALA A 1 92 ? -8.377 -3.458 2.628 1.00 96.88 92 ALA A O 1
ATOM 660 N N . ASP A 1 93 ? -9.920 -3.084 4.220 1.00 97.19 93 ASP A N 1
ATOM 661 C CA . ASP A 1 93 ? -11.074 -3.137 3.315 1.00 97.19 93 ASP A CA 1
ATOM 662 C C . ASP A 1 93 ? -11.015 -2.057 2.224 1.00 97.19 93 ASP A C 1
ATOM 664 O O . ASP A 1 93 ? -11.193 -2.336 1.031 1.00 97.19 93 ASP A O 1
ATOM 668 N N . VAL A 1 94 ? -10.719 -0.814 2.618 1.00 97.44 94 VAL A N 1
ATOM 669 C CA . VAL A 1 94 ? -10.563 0.303 1.678 1.00 97.44 94 VAL A CA 1
ATOM 670 C C . VAL A 1 94 ? -9.402 0.042 0.722 1.00 97.44 94 VAL A C 1
ATOM 672 O O . VAL A 1 94 ? -9.544 0.244 -0.487 1.00 97.44 94 VAL A O 1
ATOM 675 N N . ALA A 1 95 ? -8.270 -0.443 1.235 1.00 97.44 95 ALA A N 1
ATOM 676 C CA . ALA A 1 95 ? -7.084 -0.691 0.435 1.00 97.44 95 ALA A CA 1
ATOM 677 C C . ALA A 1 95 ? -7.308 -1.803 -0.597 1.00 97.44 95 ALA A C 1
ATOM 679 O O . ALA A 1 95 ? -6.958 -1.629 -1.764 1.00 97.44 95 ALA A O 1
ATOM 680 N N . GLU A 1 96 ? -7.941 -2.913 -0.211 1.00 97.56 96 GLU A 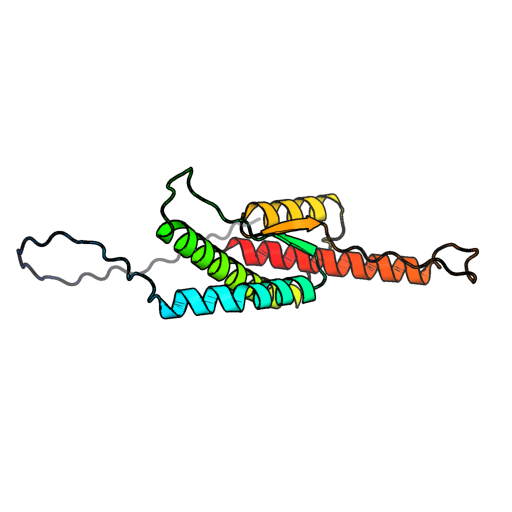N 1
ATOM 681 C CA . GLU A 1 96 ? -8.277 -4.011 -1.125 1.00 97.56 96 GLU A CA 1
ATOM 682 C C . GLU A 1 96 ? -9.246 -3.586 -2.226 1.00 97.56 96 GLU A C 1
ATOM 684 O O . GLU A 1 96 ? -9.109 -4.007 -3.378 1.00 97.56 96 GLU A O 1
ATOM 689 N N . SER A 1 97 ? -10.233 -2.755 -1.892 1.00 97.06 97 SER A N 1
ATOM 690 C CA . SER A 1 97 ? -11.173 -2.224 -2.877 1.00 97.06 97 SER A CA 1
ATOM 691 C C . SER A 1 97 ? -10.476 -1.268 -3.850 1.00 97.06 97 SER A C 1
ATOM 693 O O . SER A 1 97 ? -10.561 -1.440 -5.068 1.00 97.06 97 SER A O 1
ATOM 695 N N . ALA A 1 98 ? -9.715 -0.304 -3.324 1.00 96.62 98 ALA A N 1
ATOM 696 C CA . ALA A 1 98 ? -9.043 0.723 -4.115 1.00 96.62 98 ALA A CA 1
ATOM 697 C C . ALA A 1 98 ? -7.914 0.161 -4.997 1.00 96.62 98 ALA A C 1
ATOM 699 O O . ALA A 1 98 ? -7.740 0.599 -6.135 1.00 96.62 98 ALA A O 1
ATOM 700 N N . ALA A 1 99 ? -7.179 -0.850 -4.522 1.00 96.81 99 ALA A N 1
ATOM 701 C CA . ALA A 1 99 ? -6.082 -1.476 -5.263 1.00 96.81 99 ALA A CA 1
ATOM 702 C C . ALA A 1 99 ? -6.529 -2.182 -6.558 1.00 96.81 99 ALA A C 1
ATOM 704 O O . ALA A 1 99 ? -5.697 -2.461 -7.423 1.00 96.81 99 ALA A O 1
ATOM 705 N N . LYS A 1 100 ? -7.828 -2.464 -6.723 1.00 97.19 100 LYS A N 1
ATOM 706 C CA . LYS A 1 100 ? -8.380 -3.067 -7.949 1.00 97.19 100 LYS A CA 1
ATOM 707 C C . LYS A 1 100 ? -8.403 -2.099 -9.130 1.00 97.19 100 LYS A C 1
ATOM 709 O O . LYS A 1 100 ? -8.453 -2.552 -10.269 1.00 97.19 100 LYS A O 1
ATOM 714 N N . THR A 1 101 ? -8.358 -0.792 -8.870 1.00 95.81 101 THR A N 1
ATOM 715 C CA . THR A 1 101 ? -8.415 0.247 -9.907 1.00 95.81 101 THR A CA 1
ATOM 716 C C . THR A 1 101 ? -7.252 1.223 -9.718 1.00 95.81 101 THR A C 1
ATOM 718 O O . THR A 1 101 ? -7.421 2.253 -9.061 1.00 95.81 101 THR A O 1
ATOM 721 N N . PRO A 1 102 ? -6.050 0.904 -10.235 1.00 94.81 102 PRO A N 1
ATOM 722 C CA . PRO A 1 102 ? -4.877 1.764 -10.100 1.00 94.81 102 PRO A CA 1
ATOM 723 C C . PRO A 1 102 ? -5.104 3.140 -10.735 1.00 94.81 102 PRO A C 1
ATOM 725 O O . PRO A 1 102 ? -5.671 3.239 -11.825 1.00 94.81 102 PRO A O 1
ATOM 728 N N . ALA A 1 103 ? -4.628 4.198 -10.080 1.00 94.06 103 ALA A N 1
ATOM 729 C CA . ALA A 1 103 ? -4.631 5.530 -10.667 1.00 94.06 103 ALA A CA 1
ATOM 730 C C . ALA A 1 103 ? -3.620 5.602 -11.829 1.00 94.06 103 ALA A C 1
ATOM 732 O O . ALA A 1 103 ? -2.516 5.057 -11.709 1.00 94.06 103 ALA A O 1
ATOM 733 N N . PRO A 1 104 ? -3.962 6.276 -12.941 1.00 90.62 104 PRO A N 1
ATOM 734 C CA . PRO A 1 104 ? -3.012 6.510 -14.021 1.00 90.62 104 PRO A CA 1
ATOM 735 C C . PRO A 1 104 ? -1.896 7.463 -13.571 1.00 90.62 104 PRO A C 1
ATOM 737 O O . PRO A 1 104 ? -2.070 8.243 -12.636 1.00 90.62 104 PRO A O 1
ATOM 740 N N . ASP A 1 105 ? -0.755 7.398 -14.258 1.00 83.88 105 ASP A N 1
ATOM 741 C CA . ASP A 1 105 ? 0.338 8.380 -14.185 1.00 83.88 105 ASP A CA 1
ATOM 742 C C . ASP A 1 105 ? 0.930 8.655 -12.788 1.00 83.88 105 ASP A C 1
ATOM 744 O O . ASP A 1 105 ? 1.572 9.674 -12.573 1.00 83.88 105 ASP A O 1
ATOM 748 N N . ALA A 1 106 ? 0.792 7.726 -11.838 1.00 88.50 106 ALA A N 1
ATOM 749 C CA . ALA A 1 106 ? 1.312 7.880 -10.474 1.00 88.50 106 ALA A CA 1
ATOM 750 C C . ALA A 1 106 ? 2.772 7.411 -10.292 1.00 88.50 106 ALA A C 1
ATOM 752 O O . ALA A 1 106 ? 3.223 7.235 -9.163 1.00 88.50 106 ALA A O 1
ATOM 753 N N . CYS A 1 107 ? 3.493 7.135 -11.382 1.00 93.44 107 CYS A N 1
ATOM 754 C CA . CYS A 1 107 ? 4.815 6.497 -11.337 1.00 93.44 107 CYS A CA 1
ATOM 755 C C . CYS A 1 107 ? 5.982 7.479 -11.145 1.00 93.44 107 CYS A C 1
ATOM 757 O O . CYS A 1 107 ? 7.138 7.057 -11.090 1.00 93.44 107 CYS A O 1
ATOM 759 N N . ASP A 1 108 ? 5.717 8.783 -11.070 1.00 95.62 108 ASP A N 1
ATOM 760 C CA . ASP A 1 108 ? 6.763 9.740 -10.736 1.00 95.62 108 ASP A CA 1
ATOM 761 C C . ASP A 1 108 ? 7.144 9.645 -9.249 1.00 95.62 108 ASP A C 1
ATOM 763 O O . ASP A 1 108 ? 6.308 9.422 -8.370 1.00 95.62 108 ASP A O 1
ATOM 767 N N . GLU A 1 109 ? 8.438 9.793 -8.969 1.00 94.69 109 GLU A N 1
ATOM 768 C CA . GLU A 1 109 ? 9.002 9.593 -7.631 1.00 94.69 109 GLU A CA 1
ATOM 769 C C . GLU A 1 109 ? 8.414 10.566 -6.602 1.00 94.69 109 GLU A C 1
ATOM 771 O O . GLU A 1 109 ? 8.055 10.151 -5.501 1.00 94.69 109 GLU A O 1
ATOM 776 N N . ALA A 1 110 ? 8.203 11.827 -6.987 1.00 96.44 110 ALA A N 1
ATOM 777 C CA . ALA A 1 110 ? 7.628 12.842 -6.108 1.00 96.44 110 ALA A CA 1
ATOM 778 C C . ALA A 1 110 ? 6.177 12.512 -5.703 1.00 96.44 110 ALA A C 1
ATOM 780 O O . ALA A 1 110 ? 5.796 12.691 -4.543 1.00 96.44 110 ALA A O 1
ATOM 781 N N . THR A 1 111 ? 5.358 11.999 -6.625 1.00 96.06 111 THR A N 1
ATOM 782 C CA . THR A 1 111 ? 3.997 11.529 -6.330 1.00 96.06 111 THR A CA 1
ATOM 783 C C . THR A 1 111 ? 4.016 10.293 -5.443 1.00 96.06 111 THR A C 1
ATOM 785 O O . THR A 1 111 ? 3.216 10.216 -4.509 1.00 96.06 111 THR A O 1
ATOM 788 N N . ILE A 1 112 ? 4.930 9.345 -5.679 1.00 97.06 112 ILE A N 1
ATOM 789 C CA . ILE A 1 112 ? 5.088 8.166 -4.817 1.00 97.06 112 ILE A CA 1
ATOM 790 C C . ILE A 1 112 ? 5.412 8.602 -3.386 1.00 97.06 112 ILE A C 1
ATOM 792 O O . ILE A 1 112 ? 4.703 8.208 -2.461 1.00 97.06 112 ILE A O 1
ATOM 796 N N . GLU A 1 113 ? 6.422 9.451 -3.193 1.00 97.00 113 GLU A N 1
ATOM 797 C CA . GLU A 1 113 ? 6.812 9.955 -1.872 1.00 97.00 113 GLU A CA 1
ATOM 798 C C . GLU A 1 113 ? 5.672 10.708 -1.184 1.00 97.00 113 GLU A C 1
ATOM 800 O O . GLU A 1 113 ? 5.373 10.458 -0.014 1.00 97.00 113 GLU A O 1
ATOM 805 N N . LYS A 1 114 ? 4.968 11.575 -1.920 1.00 96.88 114 LYS A N 1
ATOM 806 C CA . LYS A 1 114 ? 3.794 12.294 -1.412 1.00 96.88 114 LYS A CA 1
ATOM 807 C C . LYS A 1 114 ? 2.691 11.341 -0.953 1.00 96.88 114 LYS A C 1
ATOM 809 O O . LYS A 1 114 ? 2.086 11.567 0.094 1.00 96.88 114 LYS A O 1
ATOM 814 N N . ASN A 1 115 ? 2.416 10.290 -1.720 1.00 97.19 115 ASN A N 1
ATOM 815 C CA . ASN A 1 115 ? 1.389 9.308 -1.384 1.00 97.19 115 ASN A CA 1
ATOM 816 C C . ASN A 1 115 ? 1.797 8.454 -0.175 1.00 97.19 115 ASN A C 1
ATOM 818 O O . ASN A 1 115 ? 0.981 8.244 0.720 1.00 97.19 115 ASN A O 1
ATOM 822 N N . LEU A 1 116 ? 3.058 8.021 -0.096 1.00 97.50 116 LEU A N 1
ATOM 823 C CA . LEU A 1 116 ? 3.584 7.313 1.076 1.00 97.50 116 LEU A CA 1
ATOM 824 C C . LEU A 1 116 ? 3.492 8.185 2.337 1.00 97.50 116 LEU A C 1
ATOM 826 O O . LEU A 1 116 ? 3.025 7.716 3.374 1.00 97.50 116 LEU A O 1
ATOM 830 N N . ALA A 1 117 ? 3.867 9.463 2.238 1.00 96.88 117 ALA A N 1
ATOM 831 C CA . ALA A 1 117 ? 3.752 10.417 3.336 1.00 96.88 117 ALA A CA 1
ATOM 832 C C . ALA A 1 117 ? 2.291 10.629 3.762 1.00 96.88 117 ALA A C 1
ATOM 834 O O . ALA A 1 117 ? 2.005 10.650 4.956 1.00 96.88 117 ALA A O 1
ATOM 835 N N . ALA A 1 118 ? 1.361 10.734 2.807 1.00 96.62 118 ALA A N 1
ATOM 836 C CA . ALA A 1 118 ? -0.066 10.863 3.095 1.00 96.62 118 ALA A CA 1
ATOM 837 C C . ALA A 1 118 ? -0.633 9.624 3.806 1.00 96.62 118 ALA A C 1
ATOM 839 O O . ALA A 1 118 ? -1.398 9.769 4.755 1.00 96.62 118 ALA A O 1
ATOM 840 N N . LEU A 1 119 ? -0.232 8.417 3.393 1.00 95.75 119 LEU A N 1
ATOM 841 C CA . LEU A 1 119 ? -0.662 7.180 4.045 1.00 95.75 119 LEU A CA 1
ATOM 842 C C . LEU A 1 119 ? -0.098 7.066 5.469 1.00 95.75 119 LEU A C 1
ATOM 844 O O . LEU A 1 119 ? -0.825 6.715 6.396 1.00 95.75 119 LEU A O 1
ATOM 848 N N . ASN A 1 120 ? 1.175 7.424 5.661 1.00 95.12 120 ASN A N 1
ATOM 849 C CA . ASN A 1 120 ? 1.816 7.426 6.978 1.00 95.12 120 ASN A CA 1
ATOM 850 C C . ASN A 1 120 ? 1.207 8.496 7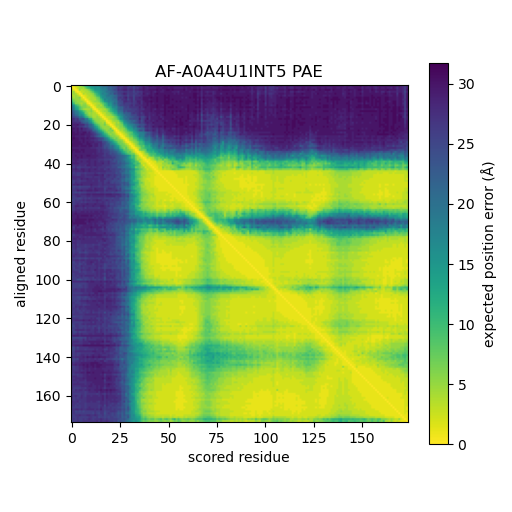.911 1.00 95.12 120 ASN A C 1
ATOM 852 O O . ASN A 1 120 ? 1.063 8.274 9.112 1.00 95.12 120 ASN A O 1
ATOM 856 N N . ALA A 1 121 ? 0.774 9.635 7.356 1.00 95.75 121 ALA A N 1
ATOM 857 C CA . ALA A 1 121 ? 0.115 10.710 8.098 1.00 95.75 121 ALA A CA 1
ATOM 858 C C . ALA A 1 121 ? -1.251 10.314 8.690 1.00 95.75 121 ALA A C 1
ATOM 860 O O . ALA A 1 121 ? -1.711 10.976 9.617 1.00 95.75 121 ALA A O 1
ATOM 861 N N . LEU A 1 122 ? -1.878 9.224 8.224 1.00 94.19 122 LEU A N 1
ATOM 862 C CA . LEU A 1 122 ? -3.084 8.681 8.865 1.00 94.19 122 LEU A CA 1
ATOM 863 C C . LEU A 1 122 ? -2.807 8.174 10.290 1.00 94.19 122 LEU A C 1
ATOM 865 O O . LEU A 1 122 ? -3.742 8.011 11.080 1.00 94.19 122 LEU A O 1
ATOM 869 N N . GLY A 1 123 ? -1.543 7.881 10.623 1.00 93.44 123 GLY A N 1
ATOM 870 C CA . GLY A 1 123 ? -1.151 7.417 11.953 1.00 93.44 123 GLY A CA 1
ATOM 871 C C . GLY A 1 123 ? -1.735 6.050 12.321 1.00 93.44 123 GLY A C 1
ATOM 872 O O . GLY A 1 123 ? -1.868 5.748 13.500 1.00 93.44 123 GLY A O 1
ATOM 873 N N . ILE A 1 124 ? -2.120 5.234 11.332 1.00 94.38 124 ILE A N 1
ATOM 874 C CA . ILE A 1 124 ? -2.689 3.890 11.545 1.00 94.38 124 ILE A CA 1
ATOM 875 C C . ILE A 1 124 ? -1.574 2.838 11.579 1.00 94.38 124 ILE A C 1
ATOM 877 O O . ILE A 1 124 ? -1.517 2.005 12.481 1.00 94.38 124 ILE A O 1
ATOM 881 N N . LEU A 1 125 ? -0.661 2.892 10.611 1.00 94.75 125 LEU A N 1
ATOM 882 C CA . LEU A 1 125 ? 0.473 1.983 10.488 1.00 94.75 125 LEU A CA 1
ATOM 883 C C . LEU A 1 125 ? 1.692 2.722 9.939 1.00 94.75 125 LEU A C 1
ATOM 885 O O . LEU A 1 125 ? 1.557 3.729 9.246 1.00 94.75 125 LEU A O 1
ATOM 889 N N . GLU A 1 126 ? 2.874 2.206 10.248 1.00 94.88 126 GLU A N 1
ATOM 890 C CA . GLU A 1 126 ? 4.133 2.635 9.654 1.00 94.88 126 GLU A CA 1
ATOM 891 C C . GLU A 1 126 ? 4.213 2.131 8.206 1.00 94.88 126 GLU A C 1
ATOM 893 O O . GLU A 1 126 ? 4.193 0.924 7.951 1.00 94.88 126 GLU A O 1
ATOM 898 N N . VAL A 1 127 ? 4.353 3.058 7.259 1.00 95.81 127 VAL A N 1
ATOM 899 C CA . VAL A 1 127 ? 4.638 2.746 5.852 1.00 95.81 127 VAL A CA 1
ATOM 900 C C . VAL A 1 127 ? 6.111 3.020 5.583 1.00 95.81 127 VAL A C 1
ATOM 902 O O . VAL A 1 127 ? 6.558 4.158 5.720 1.00 95.81 127 VAL A O 1
ATOM 905 N N . ARG A 1 128 ? 6.871 1.998 5.179 1.00 94.06 128 ARG A N 1
ATOM 906 C CA . ARG A 1 128 ? 8.325 2.137 4.968 1.00 94.06 128 ARG A CA 1
ATOM 907 C C . ARG A 1 128 ? 8.705 2.546 3.552 1.00 94.06 128 ARG A C 1
ATOM 909 O O . ARG A 1 128 ? 9.725 3.198 3.355 1.00 94.06 128 ARG A O 1
ATOM 916 N N . GLY A 1 129 ? 7.896 2.174 2.565 1.00 96.31 129 GLY A N 1
ATOM 917 C CA . GLY A 1 129 ? 8.168 2.499 1.171 1.00 96.31 129 GLY A CA 1
ATOM 918 C C . GLY A 1 129 ? 7.276 1.751 0.192 1.00 96.31 129 GLY A C 1
ATOM 919 O O . GLY A 1 129 ? 6.543 0.839 0.569 1.00 96.31 129 GLY A O 1
ATOM 920 N N . LEU A 1 130 ? 7.357 2.134 -1.081 1.00 97.62 130 LEU A N 1
ATOM 921 C CA . LEU A 1 130 ? 6.749 1.390 -2.182 1.00 97.62 130 LEU A CA 1
ATOM 922 C C . LEU A 1 130 ? 7.552 0.106 -2.434 1.00 97.62 130 LEU A C 1
ATOM 924 O O . LEU A 1 130 ? 8.781 0.151 -2.504 1.00 97.62 130 LEU A O 1
ATOM 928 N N . ILE A 1 131 ? 6.870 -1.022 -2.634 1.00 97.19 131 ILE A N 1
ATOM 929 C CA . ILE A 1 131 ? 7.530 -2.269 -3.034 1.00 97.19 131 ILE A CA 1
ATOM 930 C C . ILE A 1 131 ? 7.897 -2.161 -4.515 1.00 97.19 131 ILE A C 1
ATOM 932 O O . ILE A 1 131 ? 7.047 -2.278 -5.402 1.00 97.19 131 ILE A O 1
ATOM 936 N N . LYS A 1 132 ? 9.180 -1.942 -4.793 1.00 95.31 132 LYS A N 1
ATOM 937 C CA . LYS A 1 132 ? 9.715 -1.883 -6.157 1.00 95.31 132 LYS A CA 1
ATOM 938 C C . LYS A 1 132 ? 9.941 -3.294 -6.695 1.00 95.31 132 LYS A C 1
ATOM 940 O O . LYS A 1 132 ? 10.294 -4.203 -5.948 1.00 95.31 132 LYS A O 1
ATOM 945 N N . ASP A 1 133 ? 9.678 -3.484 -7.982 1.00 94.94 133 ASP A N 1
ATOM 946 C CA . ASP A 1 133 ? 10.122 -4.676 -8.698 1.00 94.94 133 ASP A CA 1
ATOM 947 C C . ASP A 1 133 ? 11.488 -4.364 -9.309 1.00 94.94 133 ASP A C 1
ATOM 949 O O . ASP A 1 133 ? 11.619 -3.399 -10.064 1.00 94.94 133 ASP A O 1
ATOM 953 N N . GLU A 1 134 ? 12.512 -5.124 -8.929 1.00 93.31 134 GLU A N 1
ATOM 954 C CA . GLU A 1 134 ? 13.856 -4.973 -9.480 1.00 93.31 134 GLU A CA 1
ATOM 955 C C . GLU A 1 134 ? 14.111 -6.082 -10.499 1.00 93.31 134 GLU A C 1
ATOM 957 O O . GLU A 1 134 ? 13.949 -7.268 -10.178 1.00 93.31 134 GLU A O 1
ATOM 962 N N . PRO A 1 135 ? 14.519 -5.731 -11.728 1.00 93.56 135 PRO A N 1
ATOM 963 C CA . PRO A 1 135 ? 14.738 -6.729 -12.750 1.00 93.56 135 PRO A CA 1
ATOM 964 C C . PRO A 1 135 ? 15.996 -7.533 -12.409 1.00 93.56 135 PRO A C 1
ATOM 966 O O . PRO A 1 135 ? 17.011 -6.998 -11.955 1.00 93.56 135 PRO A O 1
ATOM 969 N N . LYS A 1 136 ? 15.932 -8.849 -12.607 1.00 92.88 136 LYS A N 1
ATOM 970 C CA . LYS A 1 136 ? 17.031 -9.746 -12.241 1.00 92.88 136 LYS A CA 1
ATOM 971 C C . LYS A 1 136 ? 18.149 -9.677 -13.274 1.00 92.88 136 LYS A C 1
ATOM 973 O O . LYS A 1 136 ? 17.905 -9.648 -14.477 1.00 92.88 136 LYS A O 1
ATOM 978 N N . ASN A 1 137 ? 19.386 -9.739 -12.794 1.00 93.62 137 ASN A N 1
ATOM 979 C CA . ASN A 1 137 ? 20.547 -9.892 -13.661 1.00 93.62 137 ASN A CA 1
ATOM 980 C C . ASN A 1 137 ? 20.494 -11.236 -14.394 1.00 93.62 137 ASN A C 1
ATOM 982 O O . ASN A 1 137 ? 20.196 -12.270 -13.793 1.00 93.62 137 ASN A O 1
ATOM 986 N N . SER A 1 138 ? 20.834 -11.224 -15.681 1.00 93.06 138 SER A N 1
ATOM 987 C CA . SER A 1 138 ? 20.824 -12.411 -16.531 1.00 93.06 138 SER A CA 1
ATOM 988 C C . SER A 1 138 ? 22.164 -12.597 -17.232 1.00 93.06 138 SER A C 1
ATOM 990 O O . SER A 1 138 ? 22.745 -11.651 -17.767 1.00 93.06 138 SER A O 1
ATOM 992 N N . THR A 1 139 ? 22.655 -13.837 -17.292 1.00 94.75 139 THR A N 1
ATOM 993 C CA . THR A 1 139 ? 23.864 -14.179 -18.062 1.00 94.75 139 THR A CA 1
ATOM 994 C C . THR A 1 139 ? 23.675 -13.909 -19.558 1.00 94.75 139 THR A C 1
ATOM 996 O O . THR A 1 139 ? 24.633 -13.546 -20.234 1.00 94.75 139 THR A O 1
ATOM 999 N N . ASN A 1 140 ? 22.435 -13.990 -20.057 1.00 94.12 140 ASN A N 1
ATOM 1000 C CA . ASN A 1 140 ? 22.096 -13.691 -21.453 1.00 94.12 140 ASN A CA 1
ATOM 1001 C C . ASN A 1 140 ? 22.277 -12.206 -21.807 1.00 94.12 140 ASN A C 1
ATOM 1003 O O . ASN A 1 140 ? 22.360 -11.862 -22.982 1.00 94.12 140 ASN A O 1
ATOM 1007 N N . CYS A 1 141 ? 22.361 -11.338 -20.797 1.00 94.81 141 CYS A N 1
ATOM 1008 C CA . CYS A 1 141 ? 22.509 -9.893 -20.934 1.00 94.81 141 CYS A CA 1
ATOM 1009 C C . CYS A 1 141 ? 23.760 -9.398 -20.193 1.00 94.81 141 CYS A C 1
ATOM 1011 O O . CYS A 1 141 ? 23.749 -8.349 -19.559 1.00 94.81 141 CYS A O 1
ATOM 1013 N N . TYR A 1 142 ? 24.853 -10.171 -20.264 1.00 94.69 142 TYR A N 1
ATOM 1014 C CA . TYR A 1 142 ? 26.162 -9.825 -19.691 1.00 94.69 142 TYR A CA 1
ATOM 1015 C C . TYR A 1 142 ? 26.138 -9.551 -18.178 1.00 94.69 142 TYR A C 1
ATOM 1017 O O . TYR A 1 142 ? 26.893 -8.725 -17.676 1.00 94.69 142 TYR A O 1
ATOM 1025 N N . GLY A 1 143 ? 25.269 -10.242 -17.435 1.00 95.75 143 GLY A N 1
ATOM 1026 C CA . GLY A 1 143 ? 25.129 -10.042 -15.992 1.00 95.75 143 GLY A CA 1
ATOM 1027 C C . GLY A 1 143 ? 24.362 -8.774 -15.614 1.00 95.75 143 GLY A C 1
ATOM 1028 O O . GLY A 1 143 ? 24.330 -8.430 -14.437 1.00 95.75 143 GLY A O 1
ATOM 1029 N N . HIS A 1 144 ? 23.726 -8.110 -16.580 1.00 94.50 144 HIS A N 1
ATOM 1030 C CA . HIS A 1 144 ? 22.800 -7.004 -16.361 1.00 94.50 144 HIS A CA 1
ATOM 1031 C C . HIS A 1 144 ? 21.349 -7.464 -16.553 1.00 94.50 144 HIS A C 1
ATOM 1033 O O . HIS A 1 144 ? 21.109 -8.544 -17.111 1.00 94.50 144 HIS A O 1
ATOM 1039 N N . PRO A 1 145 ? 20.366 -6.669 -16.102 1.00 95.62 145 PRO A N 1
ATOM 1040 C CA . PRO A 1 145 ? 18.978 -6.896 -16.457 1.00 95.62 145 PRO A CA 1
ATOM 1041 C C . PRO A 1 145 ? 18.788 -6.785 -17.966 1.00 95.62 145 PRO A C 1
ATOM 1043 O O . PRO A 1 145 ? 19.282 -5.845 -18.595 1.00 95.62 145 PRO A O 1
ATOM 1046 N N . CYS A 1 146 ? 18.071 -7.737 -18.557 1.00 96.00 146 CYS A N 1
ATOM 1047 C CA . CYS A 1 146 ? 17.698 -7.621 -19.958 1.00 96.00 146 CYS A CA 1
ATOM 1048 C C . CYS A 1 146 ? 16.721 -6.440 -20.146 1.00 96.00 146 CYS A C 1
ATOM 1050 O O . CYS A 1 146 ? 15.932 -6.165 -19.239 1.00 96.00 146 CYS A O 1
ATOM 1052 N N . PRO A 1 147 ? 16.741 -5.729 -21.293 1.00 95.75 147 PRO A N 1
ATOM 1053 C CA . PRO A 1 147 ? 15.880 -4.562 -21.513 1.00 95.75 147 PRO A CA 1
ATOM 1054 C C . PRO A 1 147 ? 14.387 -4.839 -21.298 1.00 95.75 147 PRO A C 1
ATOM 1056 O O . PRO A 1 147 ? 13.705 -4.035 -20.662 1.00 95.75 147 PRO A O 1
ATOM 1059 N N . ASP A 1 148 ? 13.907 -5.994 -21.762 1.00 95.81 148 ASP A N 1
ATOM 1060 C CA . ASP A 1 148 ? 12.506 -6.402 -21.614 1.00 95.81 148 ASP A CA 1
ATOM 1061 C C . ASP A 1 148 ? 12.135 -6.623 -20.139 1.00 95.81 148 ASP A C 1
ATOM 1063 O O . ASP A 1 148 ? 11.097 -6.142 -19.683 1.00 95.81 148 ASP A O 1
ATOM 1067 N N . ASP A 1 149 ? 13.018 -7.262 -19.363 1.00 94.69 149 ASP A N 1
ATOM 1068 C CA . ASP A 1 149 ? 12.824 -7.466 -17.923 1.00 94.69 149 ASP A CA 1
ATOM 1069 C C . ASP A 1 149 ? 12.824 -6.128 -17.175 1.00 94.69 149 ASP A C 1
ATOM 1071 O O . ASP A 1 149 ? 11.974 -5.884 -16.323 1.00 94.69 149 ASP A O 1
ATOM 1075 N N . ALA A 1 150 ? 13.734 -5.215 -17.530 1.00 94.69 150 ALA A N 1
ATOM 1076 C CA . ALA A 1 150 ? 13.783 -3.880 -16.942 1.00 94.69 150 ALA A CA 1
ATOM 1077 C C . ALA A 1 150 ? 12.505 -3.076 -17.222 1.00 94.69 150 ALA A C 1
ATOM 1079 O O . ALA A 1 150 ? 11.996 -2.382 -16.336 1.00 94.69 150 ALA A O 1
ATOM 1080 N N . GLN A 1 151 ? 11.957 -3.184 -18.434 1.00 94.81 151 GLN A N 1
ATOM 1081 C CA . GLN A 1 151 ? 10.692 -2.546 -18.782 1.00 94.81 151 GLN A CA 1
ATOM 1082 C C . GLN A 1 151 ? 9.512 -3.178 -18.032 1.00 94.81 151 GLN A C 1
ATOM 1084 O O . GLN A 1 151 ? 8.658 -2.442 -17.532 1.00 94.81 151 GLN A O 1
ATOM 1089 N N . ALA A 1 152 ? 9.476 -4.507 -17.911 1.00 95.25 152 ALA A N 1
ATOM 1090 C CA . ALA A 1 152 ? 8.441 -5.222 -17.168 1.00 95.25 152 ALA A CA 1
ATOM 1091 C C . ALA A 1 152 ? 8.450 -4.846 -15.677 1.00 95.25 152 ALA A C 1
ATOM 1093 O O . ALA A 1 152 ? 7.414 -4.464 -15.131 1.00 95.25 152 ALA A O 1
ATOM 1094 N N . SER A 1 153 ? 9.621 -4.845 -15.038 1.00 95.25 153 SER A N 1
ATOM 1095 C CA . SER A 1 153 ? 9.781 -4.434 -13.639 1.00 95.25 153 SER A CA 1
ATOM 1096 C C . SER A 1 153 ? 9.401 -2.969 -13.408 1.00 95.25 153 SER A C 1
ATOM 1098 O O . SER A 1 153 ? 8.723 -2.633 -12.429 1.00 95.25 153 SER A O 1
ATOM 1100 N N . LYS A 1 154 ? 9.749 -2.078 -14.347 1.00 94.88 154 LYS A N 1
ATOM 1101 C CA . LYS A 1 154 ? 9.299 -0.681 -14.309 1.00 94.88 154 LYS A CA 1
ATOM 1102 C C . LYS A 1 154 ? 7.774 -0.583 -14.401 1.00 94.88 154 LYS A C 1
ATOM 1104 O O . LYS A 1 154 ? 7.176 0.143 -13.612 1.00 94.88 154 LYS A O 1
ATOM 1109 N N . ALA A 1 155 ? 7.143 -1.317 -15.317 1.00 95.50 155 ALA A N 1
ATOM 1110 C CA . ALA A 1 155 ? 5.690 -1.319 -15.475 1.00 95.50 155 ALA A CA 1
ATOM 1111 C C . ALA A 1 155 ? 4.973 -1.832 -14.214 1.00 95.50 155 ALA A C 1
ATOM 1113 O O . ALA A 1 155 ? 4.029 -1.192 -13.756 1.00 95.50 155 ALA A O 1
ATOM 1114 N N . LEU A 1 156 ? 5.469 -2.911 -13.598 1.00 96.00 156 LEU A N 1
ATOM 1115 C CA . LEU A 1 156 ? 4.944 -3.432 -12.330 1.00 96.00 156 LEU A CA 1
ATOM 1116 C C . LEU A 1 156 ? 5.094 -2.427 -11.183 1.00 96.00 156 LEU A C 1
ATOM 1118 O O . LEU A 1 156 ? 4.166 -2.229 -10.398 1.00 96.00 156 LEU A O 1
ATOM 1122 N N . THR A 1 157 ? 6.242 -1.752 -11.094 1.00 96.12 157 THR A N 1
ATOM 1123 C CA . THR A 1 157 ? 6.458 -0.693 -10.098 1.00 96.12 157 THR A CA 1
ATOM 1124 C C . THR A 1 157 ? 5.487 0.472 -10.314 1.00 96.12 157 THR A C 1
ATOM 1126 O O . THR A 1 157 ? 4.899 0.963 -9.351 1.00 96.12 157 THR A O 1
ATOM 1129 N N . CYS A 1 158 ? 5.246 0.868 -11.567 1.00 96.50 158 CYS A N 1
ATOM 1130 C CA . CYS A 1 158 ? 4.259 1.894 -11.901 1.00 96.50 158 CYS A CA 1
ATOM 1131 C C . CYS A 1 158 ? 2.822 1.465 -11.569 1.00 96.50 158 CYS A C 1
ATOM 1133 O O . CYS A 1 158 ? 2.052 2.270 -11.050 1.00 96.50 158 CYS A O 1
ATOM 1135 N N . GLU A 1 159 ? 2.456 0.205 -11.812 1.00 97.00 159 GLU A N 1
ATOM 1136 C CA . GLU A 1 159 ? 1.148 -0.333 -11.428 1.00 97.00 159 GLU A CA 1
ATOM 1137 C C . GLU A 1 159 ? 0.952 -0.263 -9.907 1.00 97.00 159 GLU A C 1
ATOM 1139 O O . GLU A 1 159 ? -0.081 0.214 -9.433 1.00 97.00 159 GLU A O 1
ATOM 1144 N N . ARG A 1 160 ? 1.960 -0.677 -9.125 1.00 97.94 160 ARG A N 1
ATOM 1145 C CA . ARG A 1 160 ? 1.935 -0.565 -7.658 1.00 97.94 160 ARG A CA 1
ATOM 1146 C C . ARG A 1 160 ? 1.822 0.891 -7.210 1.00 97.94 160 ARG A C 1
ATOM 1148 O O . ARG A 1 160 ? 1.027 1.182 -6.323 1.00 97.94 160 ARG A O 1
ATOM 1155 N N . ALA A 1 161 ? 2.538 1.817 -7.844 1.00 97.94 161 ALA A N 1
ATOM 1156 C CA . ALA A 1 161 ? 2.409 3.245 -7.556 1.00 97.94 161 ALA A CA 1
ATOM 1157 C C . ALA A 1 161 ? 0.984 3.770 -7.831 1.00 97.94 161 ALA A C 1
ATOM 1159 O O . ALA A 1 161 ? 0.425 4.508 -7.017 1.00 97.94 161 ALA A O 1
ATOM 1160 N N . GLY A 1 162 ? 0.352 3.315 -8.917 1.00 98.00 162 GLY A N 1
ATOM 1161 C CA . GLY A 1 162 ? -1.056 3.589 -9.213 1.00 98.00 162 GLY A CA 1
ATOM 1162 C C . GLY A 1 162 ? -2.005 3.043 -8.145 1.00 98.00 162 GLY A C 1
ATOM 1163 O O . GLY A 1 162 ? -2.916 3.749 -7.711 1.00 98.00 162 GLY A O 1
ATOM 1164 N N . LYS A 1 163 ? -1.776 1.815 -7.661 1.00 98.25 163 LYS A N 1
ATOM 1165 C CA . LYS A 1 163 ? -2.545 1.236 -6.544 1.00 98.25 163 LYS A CA 1
ATOM 1166 C C . LYS A 1 163 ? -2.376 2.058 -5.273 1.00 98.25 163 LYS A C 1
ATOM 1168 O O . LYS A 1 163 ? -3.372 2.383 -4.638 1.00 98.25 163 LYS A O 1
ATOM 1173 N N . LEU A 1 164 ? -1.145 2.438 -4.928 1.00 98.00 164 LEU A N 1
ATOM 1174 C CA . LEU A 1 164 ? -0.857 3.286 -3.771 1.00 98.00 164 LEU A CA 1
ATOM 1175 C C . LEU A 1 164 ? -1.640 4.604 -3.843 1.00 98.00 164 LEU A C 1
ATOM 1177 O O . LEU A 1 164 ? -2.281 4.984 -2.868 1.00 98.00 164 LEU A O 1
ATOM 1181 N N . ALA A 1 165 ? -1.628 5.277 -4.995 1.00 97.81 165 ALA A N 1
ATOM 1182 C CA . ALA A 1 165 ? -2.370 6.519 -5.192 1.00 97.81 165 ALA A CA 1
ATOM 1183 C C . ALA A 1 165 ? -3.888 6.331 -5.002 1.00 97.81 165 ALA A C 1
ATOM 1185 O O . ALA A 1 165 ? -4.531 7.149 -4.342 1.00 97.81 165 ALA A O 1
ATOM 1186 N N . SER A 1 166 ? -4.463 5.242 -5.522 1.00 97.75 166 SER A N 1
ATOM 1187 C CA . SER A 1 166 ? -5.880 4.912 -5.313 1.00 97.75 166 SER A CA 1
ATOM 1188 C C . SER A 1 166 ? -6.200 4.643 -3.844 1.00 97.75 166 SER A C 1
ATOM 1190 O O . SER A 1 166 ? -7.187 5.172 -3.334 1.00 97.75 166 SER A O 1
ATOM 1192 N N . ILE A 1 167 ? -5.352 3.878 -3.149 1.00 97.69 167 ILE A N 1
ATOM 1193 C CA . ILE A 1 167 ? -5.503 3.588 -1.717 1.00 97.69 167 ILE A CA 1
ATOM 1194 C C . ILE A 1 167 ? -5.471 4.888 -0.913 1.00 97.69 167 ILE A C 1
ATOM 1196 O O . ILE A 1 167 ? -6.368 5.127 -0.114 1.00 97.69 167 ILE A O 1
ATOM 1200 N N . VAL A 1 168 ? -4.489 5.759 -1.159 1.00 97.31 168 VAL A N 1
ATOM 1201 C CA . VAL A 1 168 ? -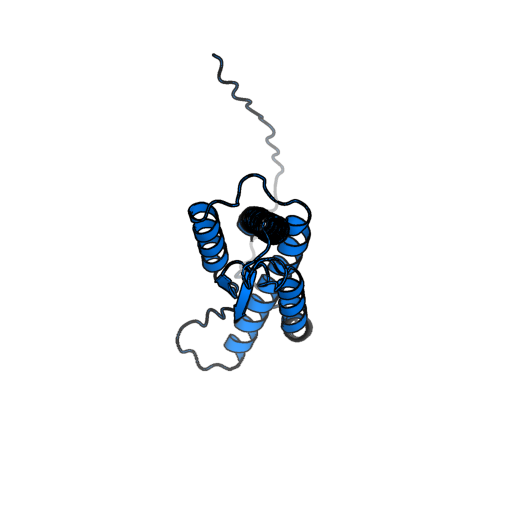4.374 7.057 -0.477 1.00 97.31 168 VAL A CA 1
ATOM 1202 C C . VAL A 1 168 ? -5.601 7.924 -0.720 1.00 97.31 168 VAL A C 1
ATOM 1204 O O . VAL A 1 168 ? -6.082 8.567 0.205 1.00 97.31 168 VAL A O 1
ATOM 1207 N N . ASN A 1 169 ? -6.129 7.951 -1.944 1.00 96.25 169 ASN A N 1
ATOM 1208 C CA . ASN A 1 169 ? -7.337 8.715 -2.238 1.00 96.25 169 ASN A CA 1
ATOM 1209 C C . ASN A 1 169 ? -8.562 8.176 -1.498 1.00 96.25 169 ASN A C 1
ATOM 1211 O O . ASN A 1 169 ? -9.319 8.978 -0.963 1.00 96.25 169 ASN A O 1
ATOM 1215 N N . ALA A 1 170 ? -8.733 6.856 -1.436 1.00 96.44 170 ALA A N 1
ATOM 1216 C CA . ALA A 1 170 ? -9.859 6.235 -0.747 1.00 96.44 170 ALA A CA 1
ATOM 1217 C C . ALA A 1 170 ? -9.731 6.300 0.788 1.00 96.44 170 ALA A C 1
ATOM 1219 O O . ALA A 1 170 ? -10.731 6.371 1.493 1.00 96.44 170 ALA A O 1
ATOM 1220 N N . ALA A 1 171 ? -8.506 6.315 1.316 1.00 96.12 171 ALA A N 1
ATOM 1221 C CA . ALA A 1 171 ? -8.237 6.370 2.750 1.00 96.12 171 ALA A CA 1
ATOM 1222 C C . ALA A 1 171 ? -8.366 7.779 3.361 1.00 96.12 171 ALA A C 1
ATOM 1224 O O . ALA A 1 171 ? -8.287 7.912 4.578 1.00 96.12 171 ALA A O 1
ATOM 1225 N N . LYS A 1 172 ? -8.571 8.831 2.554 1.00 92.62 172 LYS A N 1
ATOM 1226 C CA . LYS A 1 172 ? -8.799 10.208 3.045 1.00 92.62 172 LYS A CA 1
ATOM 1227 C C . LYS A 1 172 ? -10.067 10.354 3.888 1.00 92.62 172 LYS A C 1
ATOM 1229 O O . LYS A 1 172 ? -10.156 11.304 4.659 1.00 92.62 172 LYS A O 1
ATOM 1234 N N . ASP A 1 173 ? -11.010 9.430 3.730 1.00 85.50 173 ASP A N 1
ATOM 1235 C CA . ASP A 1 173 ? -12.309 9.449 4.403 1.00 85.50 173 ASP A CA 1
ATOM 1236 C C . ASP A 1 173 ? -12.341 8.583 5.686 1.00 85.50 173 ASP A C 1
ATOM 1238 O O . ASP A 1 173 ? -13.413 8.383 6.262 1.00 85.50 173 ASP A O 1
ATOM 1242 N N . LEU A 1 174 ? -11.189 8.042 6.121 1.00 87.44 174 LEU A N 1
ATOM 1243 C CA . LEU A 1 174 ? -11.036 7.202 7.325 1.00 87.44 174 LEU A CA 1
ATOM 1244 C C . LEU A 1 174 ? -10.747 8.009 8.595 1.00 87.44 174 LEU A C 1
ATOM 1246 O O . LEU A 1 174 ? -11.310 7.624 9.648 1.00 87.44 174 LEU A O 1
#

Solvent-accessible surface area (backbone atoms only — not comparable to full-atom values): 10303 Å² total; per-residue (Å²): 136,86,87,84,85,85,86,87,85,86,81,93,83,88,84,82,88,84,91,76,94,72,96,67,83,82,75,79,70,71,78,72,75,56,72,71,58,45,55,51,33,56,63,44,33,62,54,30,52,49,53,48,45,70,67,59,32,44,42,71,63,55,74,40,66,81,71,76,85,87,68,90,48,75,66,57,58,54,53,41,51,29,54,41,24,52,52,43,44,54,48,32,56,47,35,62,59,26,46,76,55,50,39,79,90,30,59,48,68,69,53,40,53,52,36,50,51,55,50,34,67,67,54,52,40,42,61,78,45,73,49,72,50,77,48,63,63,29,77,94,44,81,60,33,50,39,70,67,46,41,51,49,19,50,50,52,28,31,49,28,30,3,17,47,47,24,23,42,64,61,54,72,83,114

pLDDT: mean 81.56, std 20.42, range [36.91, 98.25]

Radius of gyration: 24.11 Å; Cα contacts (8 Å, |Δi|>4): 185; chains: 1; bounding box: 71×45×57 Å

Mean predicted aligned error: 12.31 Å